Protein AF-A0A936MG14-F1 (afdb_monomer)

Nearest PDB structures (foldseek):
  3l0i-assembly1_B  TM=6.115E-01  e=8.990E+00  Homo sapiens

Sequence (85 aa):
MTTEQSALAALVDGVALPADDARNLWKRFSDYMGEHRGDLAGFAKNSGFIRIAPEYRNGKAVLVAYTKEPPPRASGQPKKKAKKR

pLDDT: mean 74.19, std 17.51, range [35.66, 89.69]

Foldseek 3Di:
DDDDLPQFWEAELNRTDDSVVSVVLVVLVVVCCVVPPPCQCVSCVVVQFNGWDFDQDPNHTYIYTYNDDRDPDPDDDDDPPPDDD

Mean predicted aligned error: 10.56 Å

Structure (mmCIF, N/CA/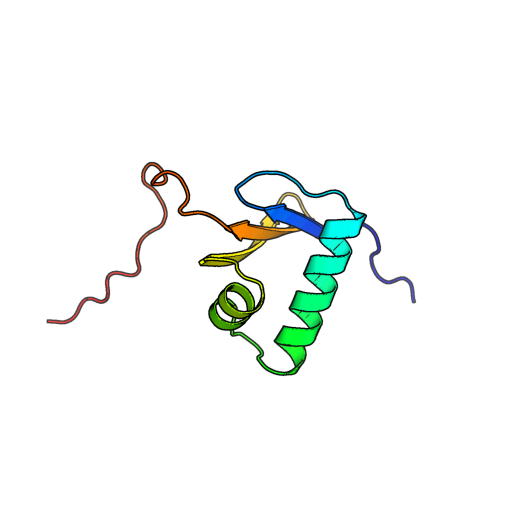C/O backbone):
data_AF-A0A936MG14-F1
#
_entry.id   AF-A0A936MG14-F1
#
loop_
_atom_site.group_PDB
_atom_site.id
_atom_site.type_symbol
_atom_site.label_atom_id
_atom_site.label_alt_id
_atom_site.label_comp_id
_atom_site.label_asym_id
_atom_site.label_entity_id
_atom_site.label_seq_id
_atom_site.pdbx_PDB_ins_code
_atom_site.Cartn_x
_atom_site.Cartn_y
_atom_site.Cartn_z
_atom_site.occupancy
_atom_site.B_iso_or_equiv
_atom_site.auth_seq_id
_atom_site.auth_comp_id
_atom_site.auth_asym_id
_atom_site.auth_atom_id
_atom_site.pdbx_PDB_model_num
ATOM 1 N N . MET A 1 1 ? -22.428 7.831 -9.752 1.00 35.66 1 MET A N 1
ATOM 2 C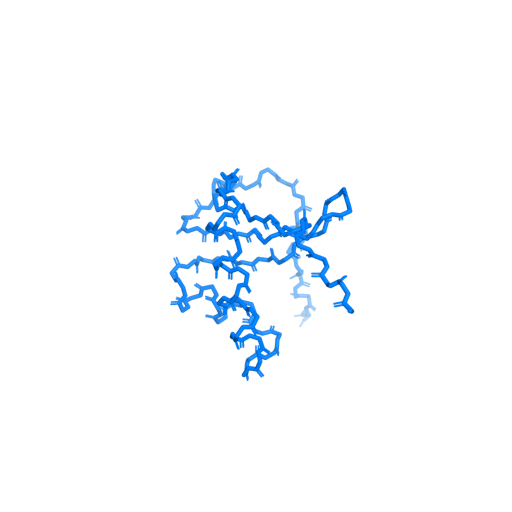 CA . MET A 1 1 ? -21.949 6.436 -9.645 1.00 35.66 1 MET A CA 1
ATOM 3 C C . MET A 1 1 ? -20.767 6.474 -8.688 1.00 35.66 1 MET A C 1
ATOM 5 O O . MET A 1 1 ? -19.730 7.016 -9.040 1.00 35.66 1 MET A O 1
ATOM 9 N N . THR A 1 2 ? -21.001 6.120 -7.428 1.00 39.19 2 THR A N 1
ATOM 10 C CA . THR A 1 2 ? -20.225 6.593 -6.268 1.00 39.19 2 THR A CA 1
ATOM 11 C C . THR A 1 2 ? -19.231 5.518 -5.830 1.00 39.19 2 THR A C 1
ATOM 13 O O . THR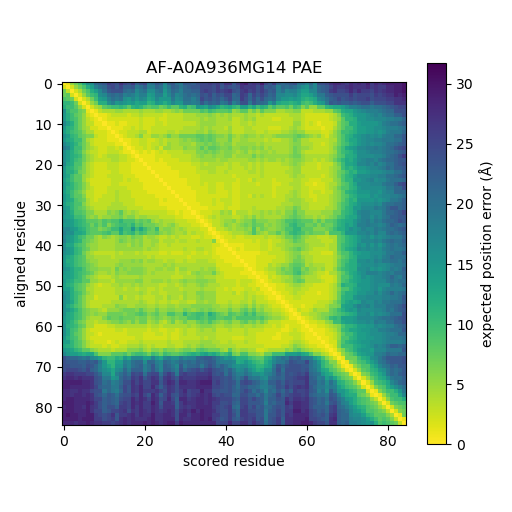 A 1 2 ? -19.565 4.667 -5.013 1.00 39.19 2 THR A O 1
ATOM 16 N N . THR A 1 3 ? -18.029 5.500 -6.402 1.00 45.84 3 THR A N 1
ATOM 17 C CA . THR A 1 3 ? -17.069 4.414 -6.145 1.00 45.84 3 THR A CA 1
ATOM 18 C C . THR A 1 3 ? -16.153 4.741 -4.954 1.00 45.84 3 THR A C 1
ATOM 20 O O . THR A 1 3 ? -15.173 5.467 -5.078 1.00 45.84 3 THR A O 1
ATOM 23 N N . GLU A 1 4 ? -16.533 4.232 -3.780 1.00 52.50 4 GLU A N 1
ATOM 24 C CA . GLU A 1 4 ? -15.655 3.627 -2.756 1.00 52.50 4 GLU A CA 1
ATOM 25 C C . GLU A 1 4 ? -14.350 4.348 -2.340 1.00 52.50 4 GLU A C 1
ATOM 27 O O . GLU A 1 4 ? -13.258 3.784 -2.384 1.00 52.50 4 GLU A O 1
ATOM 32 N N . GLN A 1 5 ? -14.429 5.583 -1.837 1.00 49.28 5 GLN A N 1
ATOM 33 C CA . GLN A 1 5 ? -13.232 6.351 -1.452 1.00 49.28 5 GLN A CA 1
ATOM 34 C C . GLN A 1 5 ? -12.497 5.934 -0.148 1.00 49.28 5 GLN A C 1
ATOM 36 O O . GLN A 1 5 ? -11.460 6.536 0.145 1.00 49.28 5 GLN A O 1
ATOM 41 N N . SER A 1 6 ? -12.930 4.942 0.647 1.00 52.94 6 SER A N 1
ATOM 42 C CA . SER A 1 6 ? -12.434 4.830 2.048 1.00 52.94 6 SER A CA 1
ATOM 43 C C . SER A 1 6 ? -11.990 3.454 2.569 1.00 52.94 6 SER A C 1
ATOM 45 O O . SER A 1 6 ? -11.748 3.325 3.770 1.00 52.94 6 SER A O 1
ATOM 47 N N . ALA A 1 7 ? -11.814 2.438 1.720 1.00 67.62 7 ALA A N 1
ATOM 48 C CA . ALA A 1 7 ? -11.438 1.092 2.184 1.00 67.62 7 ALA A CA 1
ATOM 49 C C . ALA A 1 7 ? -9.998 0.658 1.849 1.00 67.62 7 ALA A C 1
ATOM 51 O O . ALA A 1 7 ? -9.629 -0.472 2.165 1.00 67.62 7 ALA A O 1
ATOM 52 N N . LEU A 1 8 ? -9.188 1.522 1.228 1.00 80.75 8 LEU A N 1
ATOM 53 C CA . LEU A 1 8 ? -7.818 1.202 0.816 1.00 80.75 8 LEU A CA 1
ATOM 54 C C . LEU A 1 8 ? -6.815 1.620 1.894 1.00 80.75 8 LEU A C 1
ATOM 56 O O . LEU A 1 8 ? -6.630 2.807 2.154 1.00 80.75 8 LEU A O 1
ATOM 60 N N . ALA A 1 9 ? -6.153 0.644 2.505 1.00 86.31 9 ALA A N 1
ATOM 61 C CA . ALA A 1 9 ? -5.033 0.856 3.414 1.00 86.31 9 ALA A CA 1
ATOM 62 C C . ALA A 1 9 ? -3.757 0.231 2.837 1.00 86.31 9 ALA A C 1
ATOM 64 O O . ALA A 1 9 ? -3.816 -0.639 1.967 1.00 86.31 9 ALA A O 1
ATOM 65 N N . ALA A 1 10 ? -2.597 0.660 3.322 1.00 89.06 10 ALA A N 1
ATOM 66 C CA . ALA A 1 10 ? -1.321 0.049 2.982 1.00 89.06 10 ALA A CA 1
ATOM 67 C C . ALA A 1 10 ? -0.451 -0.086 4.233 1.00 89.06 10 ALA A C 1
ATOM 69 O O . ALA A 1 10 ? -0.468 0.770 5.116 1.00 89.06 10 ALA A O 1
ATOM 70 N N . LEU A 1 11 ? 0.292 -1.181 4.300 1.00 88.62 11 LEU A N 1
ATOM 71 C CA . LEU A 1 11 ? 1.244 -1.502 5.350 1.00 88.62 11 LEU A CA 1
ATOM 72 C C . LEU A 1 11 ? 2.598 -1.719 4.690 1.00 88.62 11 LEU A C 1
ATOM 74 O O . LEU A 1 11 ? 2.711 -2.591 3.837 1.00 88.62 11 LEU A O 1
ATOM 78 N N . VAL A 1 12 ? 3.618 -0.975 5.097 1.00 87.50 12 VAL A N 1
ATOM 79 C CA . VAL A 1 12 ? 4.997 -1.171 4.638 1.00 87.50 12 VAL A CA 1
ATOM 80 C C . VAL A 1 12 ? 5.837 -1.597 5.830 1.00 87.50 12 VAL A C 1
ATOM 82 O O . VAL A 1 12 ? 5.887 -0.895 6.832 1.00 87.50 12 VAL A O 1
ATOM 85 N N . ASP A 1 13 ? 6.418 -2.794 5.768 1.00 83.44 13 ASP A N 1
ATOM 86 C CA . ASP A 1 13 ? 7.205 -3.394 6.856 1.00 83.44 13 ASP A CA 1
ATOM 87 C C . ASP A 1 13 ? 6.441 -3.482 8.193 1.00 83.44 13 ASP A C 1
ATOM 89 O O . ASP A 1 13 ? 7.020 -3.490 9.275 1.00 83.44 13 ASP A O 1
ATOM 93 N N . GLY A 1 14 ? 5.108 -3.574 8.117 1.00 81.38 14 GLY A N 1
ATOM 94 C CA . GLY A 1 14 ? 4.216 -3.584 9.281 1.00 81.38 14 GLY A CA 1
ATOM 95 C C . GLY A 1 14 ? 3.811 -2.198 9.794 1.00 81.38 14 GLY A C 1
ATOM 96 O O . GLY A 1 14 ? 2.998 -2.120 10.711 1.00 81.38 14 GLY A O 1
ATOM 97 N N . VAL A 1 15 ? 4.306 -1.119 9.186 1.00 83.62 15 VAL A N 1
ATOM 98 C CA . VAL A 1 15 ? 3.920 0.263 9.492 1.00 83.62 15 VAL A CA 1
ATOM 99 C C . VAL A 1 15 ? 2.760 0.676 8.593 1.00 83.62 15 VAL A C 1
ATOM 101 O O . VAL A 1 15 ? 2.847 0.573 7.370 1.00 83.62 15 VAL A O 1
ATOM 104 N N . ALA A 1 16 ? 1.656 1.129 9.190 1.00 85.00 16 ALA A N 1
ATOM 105 C CA . ALA A 1 16 ? 0.522 1.644 8.429 1.00 85.00 16 ALA A CA 1
ATOM 106 C C . ALA A 1 16 ? 0.910 2.978 7.786 1.00 85.00 16 ALA A C 1
ATOM 108 O O . ALA A 1 16 ? 1.302 3.913 8.483 1.00 85.00 16 ALA A O 1
ATOM 109 N N . LEU A 1 17 ? 0.808 3.051 6.461 1.00 84.00 17 LEU A N 1
ATOM 110 C CA . LEU A 1 17 ? 1.048 4.289 5.732 1.00 84.00 17 LEU A CA 1
ATOM 111 C C . LEU A 1 17 ? -0.128 5.265 5.903 1.00 84.00 17 LEU A C 1
ATOM 113 O O . LEU A 1 17 ? -1.272 4.827 6.085 1.00 84.00 17 LEU A O 1
ATOM 117 N N . PRO A 1 18 ? 0.127 6.581 5.778 1.00 84.56 18 PRO A N 1
ATOM 118 C CA . PRO A 1 18 ? -0.921 7.580 5.618 1.00 84.56 18 PRO A CA 1
ATOM 119 C C . PRO A 1 18 ? -1.868 7.214 4.473 1.00 84.56 18 PRO A C 1
ATOM 121 O O . PRO A 1 18 ? -1.467 6.601 3.483 1.00 84.56 18 PRO A O 1
ATOM 124 N N . ALA A 1 19 ? -3.133 7.623 4.578 1.00 82.00 19 ALA A N 1
ATOM 125 C CA . ALA A 1 19 ? -4.139 7.318 3.560 1.00 82.00 19 ALA A CA 1
ATOM 126 C C . ALA A 1 19 ? -3.752 7.830 2.157 1.00 82.00 19 ALA A C 1
ATOM 128 O O . ALA A 1 19 ? -4.115 7.203 1.161 1.00 82.00 19 ALA A O 1
ATOM 129 N N . ASP A 1 20 ? -3.010 8.938 2.078 1.00 83.62 20 ASP A N 1
ATOM 130 C CA . ASP A 1 20 ? -2.534 9.509 0.816 1.00 83.62 20 ASP A CA 1
ATOM 131 C C . ASP A 1 20 ? -1.478 8.613 0.145 1.00 83.62 20 ASP A C 1
ATOM 133 O O . ASP A 1 20 ? -1.674 8.150 -0.982 1.00 83.62 20 ASP A O 1
ATOM 137 N N . ASP A 1 21 ? -0.434 8.232 0.888 1.00 86.31 21 ASP A N 1
ATOM 138 C CA . ASP A 1 21 ? 0.583 7.277 0.434 1.00 86.31 21 ASP A CA 1
ATOM 139 C C . ASP A 1 21 ? -0.014 5.911 0.096 1.00 86.31 21 ASP A C 1
ATOM 141 O O . ASP A 1 21 ? 0.337 5.306 -0.919 1.00 86.31 21 ASP A O 1
ATOM 145 N N . ALA A 1 22 ? -0.959 5.428 0.909 1.00 86.81 22 ALA A N 1
ATOM 146 C CA . ALA A 1 22 ? -1.656 4.177 0.652 1.00 86.81 22 ALA A CA 1
ATOM 147 C C . ALA A 1 22 ? -2.388 4.221 -0.694 1.00 86.81 22 ALA A C 1
ATOM 149 O O . ALA A 1 22 ? -2.236 3.309 -1.507 1.00 86.81 22 ALA A O 1
ATOM 150 N N . ARG A 1 23 ? -3.141 5.292 -0.970 1.00 86.38 23 ARG A N 1
ATOM 151 C CA . ARG A 1 23 ? -3.819 5.484 -2.261 1.00 86.38 23 ARG A CA 1
ATOM 152 C C . ARG A 1 23 ? -2.829 5.558 -3.418 1.00 86.38 23 ARG A C 1
ATOM 154 O O . ARG A 1 23 ? -3.087 4.959 -4.459 1.00 86.38 23 ARG A O 1
ATOM 161 N N . ASN A 1 24 ? -1.704 6.249 -3.246 1.00 88.69 24 ASN A N 1
ATOM 162 C CA . ASN A 1 24 ? -0.676 6.352 -4.280 1.00 88.69 24 ASN A CA 1
ATOM 163 C C . ASN A 1 24 ? -0.058 4.978 -4.594 1.00 88.69 24 ASN A C 1
ATOM 165 O O . ASN A 1 24 ? 0.074 4.598 -5.759 1.00 88.69 24 ASN A O 1
ATOM 169 N N . LEU A 1 25 ? 0.229 4.182 -3.560 1.00 87.06 25 LEU A N 1
ATOM 170 C CA . LEU A 1 25 ? 0.724 2.816 -3.709 1.00 87.06 25 LEU A CA 1
ATOM 171 C C . LEU A 1 25 ? -0.297 1.919 -4.421 1.00 87.06 25 LEU A C 1
ATOM 173 O O . LEU A 1 25 ? 0.058 1.211 -5.361 1.00 87.06 25 LEU A O 1
ATOM 177 N N . TRP A 1 26 ? -1.571 1.998 -4.030 1.00 88.06 26 TRP A N 1
ATOM 178 C CA . TRP A 1 26 ? -2.663 1.290 -4.699 1.00 88.06 26 TRP A CA 1
ATOM 179 C C . TRP A 1 26 ? -2.828 1.706 -6.159 1.00 88.06 26 TRP A C 1
ATOM 181 O O . TRP A 1 26 ? -3.079 0.855 -7.007 1.00 88.06 26 TRP A O 1
ATOM 191 N N . LYS A 1 27 ? -2.656 2.991 -6.479 1.00 89.00 27 LYS A N 1
ATOM 192 C CA . LYS A 1 27 ? -2.722 3.482 -7.858 1.00 89.00 27 LYS A CA 1
ATOM 193 C C . LYS A 1 27 ? -1.619 2.863 -8.714 1.00 89.00 27 LYS A C 1
ATOM 195 O O . LYS A 1 27 ? -1.923 2.309 -9.763 1.00 89.00 27 LYS A O 1
ATOM 200 N N . ARG A 1 28 ? -0.369 2.891 -8.237 1.00 88.38 28 ARG A N 1
ATOM 201 C CA . ARG A 1 28 ? 0.776 2.255 -8.916 1.00 88.38 28 ARG A CA 1
ATOM 202 C C . ARG A 1 28 ? 0.589 0.747 -9.058 1.00 88.38 28 ARG A C 1
ATOM 204 O O . ARG A 1 28 ? 0.923 0.179 -10.089 1.00 88.38 28 ARG A O 1
ATOM 211 N N . PHE A 1 29 ? 0.043 0.105 -8.029 1.00 86.62 29 PHE A N 1
ATOM 212 C CA . PHE A 1 29 ? -0.246 -1.322 -8.047 1.00 86.62 29 PHE A CA 1
ATOM 213 C C . PHE A 1 29 ? -1.306 -1.679 -9.094 1.00 86.62 29 PHE A C 1
ATOM 215 O O . PHE A 1 29 ? -1.113 -2.614 -9.863 1.00 86.62 29 PHE A O 1
ATOM 222 N N . SER A 1 30 ? -2.409 -0.930 -9.151 1.00 86.31 30 SER A N 1
ATOM 223 C CA . SER A 1 30 ? -3.468 -1.134 -10.144 1.00 86.31 30 SER A CA 1
ATOM 224 C C . SER A 1 30 ? -2.991 -0.866 -11.570 1.00 86.31 30 SER A C 1
ATOM 226 O O . SER A 1 30 ? -3.352 -1.617 -12.469 1.00 86.31 30 SER A O 1
ATOM 228 N N . ASP A 1 31 ? -2.167 0.165 -11.764 1.00 89.44 31 ASP A N 1
ATOM 229 C CA . ASP A 1 31 ? -1.538 0.489 -13.048 1.00 89.44 31 ASP A CA 1
ATOM 230 C C . ASP A 1 31 ? -0.660 -0.673 -13.535 1.00 89.44 31 ASP A C 1
ATOM 232 O O . ASP A 1 31 ? -0.894 -1.236 -14.603 1.00 89.44 31 ASP A O 1
ATOM 236 N N . TYR A 1 32 ? 0.228 -1.161 -12.663 1.00 88.19 32 TYR A N 1
ATOM 237 C CA . TYR A 1 32 ? 1.049 -2.334 -12.945 1.00 88.19 32 TYR A CA 1
ATOM 238 C C . TYR A 1 32 ? 0.213 -3.592 -13.215 1.00 88.19 32 TYR A C 1
ATOM 240 O O . TYR A 1 32 ? 0.541 -4.380 -14.095 1.00 88.19 32 TYR A O 1
ATOM 248 N N . MET A 1 33 ? -0.893 -3.791 -12.492 1.00 85.75 33 MET A N 1
ATOM 249 C CA . MET A 1 33 ? -1.812 -4.913 -12.719 1.00 85.75 33 MET A CA 1
ATOM 250 C C . MET A 1 33 ? -2.567 -4.829 -14.046 1.00 85.75 33 MET A C 1
ATOM 252 O O . MET A 1 33 ? -3.053 -5.860 -14.514 1.00 85.75 33 MET A O 1
ATOM 256 N N . GLY A 1 34 ? -2.678 -3.639 -14.640 1.00 85.50 34 GLY A N 1
ATOM 257 C CA . GLY A 1 34 ? -3.233 -3.461 -15.977 1.00 85.50 34 GLY A CA 1
ATOM 258 C C . GLY A 1 34 ? -2.391 -4.174 -17.033 1.00 85.50 34 GLY A C 1
ATOM 259 O O . GLY A 1 34 ? -2.938 -4.906 -17.856 1.00 85.50 34 GLY A O 1
ATOM 260 N N . GLU A 1 35 ? -1.068 -4.026 -16.960 1.00 84.12 35 GLU A N 1
ATOM 261 C CA . GLU A 1 35 ? -0.124 -4.613 -17.923 1.00 84.12 35 GLU A CA 1
ATOM 262 C C . GLU A 1 35 ? 0.401 -5.995 -17.495 1.00 84.12 35 GLU A C 1
ATOM 264 O O . GLU A 1 35 ? 0.600 -6.883 -18.322 1.00 84.12 35 GLU A O 1
ATOM 269 N N . HIS A 1 36 ? 0.575 -6.214 -16.192 1.00 85.94 36 HIS A N 1
ATOM 270 C CA . HIS A 1 36 ? 1.202 -7.401 -15.603 1.00 85.94 36 HIS A CA 1
ATOM 271 C C . HIS A 1 36 ? 0.259 -8.107 -14.627 1.00 85.94 36 HIS A C 1
ATOM 273 O O . HIS A 1 36 ? 0.599 -8.403 -13.476 1.00 85.94 36 HIS A O 1
ATOM 279 N N . ARG A 1 37 ? -0.973 -8.359 -15.073 1.00 80.12 37 ARG A N 1
ATOM 280 C CA . ARG A 1 37 ? -2.024 -8.930 -14.229 1.00 80.12 37 ARG A CA 1
ATOM 281 C C . ARG A 1 37 ? -1.561 -10.220 -13.543 1.00 80.12 37 ARG A C 1
ATOM 283 O O . ARG A 1 37 ? -1.308 -11.233 -14.188 1.00 80.12 37 ARG A O 1
ATOM 290 N N . GLY A 1 38 ? -1.524 -10.190 -12.212 1.00 81.12 38 GLY A N 1
ATOM 291 C CA . GLY A 1 38 ? -1.124 -11.323 -11.375 1.00 81.12 38 GLY A CA 1
ATOM 292 C C . GLY A 1 38 ? 0.358 -11.353 -10.986 1.00 81.12 38 GLY A C 1
ATOM 293 O O . GLY A 1 38 ? 0.729 -12.203 -10.174 1.00 81.12 38 GLY A O 1
ATOM 294 N N . ASP A 1 39 ? 1.190 -10.426 -11.472 1.00 86.81 39 ASP A N 1
ATOM 295 C CA . ASP A 1 39 ? 2.613 -10.376 -11.124 1.00 86.81 39 ASP A CA 1
ATOM 296 C C . ASP A 1 39 ? 2.898 -9.486 -9.901 1.00 86.81 39 ASP A C 1
ATOM 298 O O . ASP A 1 39 ? 3.392 -8.364 -9.962 1.00 86.81 39 ASP A O 1
ATOM 302 N N . LEU A 1 40 ? 2.594 -10.015 -8.720 1.00 84.19 40 LEU A N 1
ATOM 303 C CA . LEU A 1 40 ? 2.895 -9.337 -7.454 1.00 84.19 40 LEU A CA 1
ATOM 304 C C . LEU A 1 40 ? 4.407 -9.220 -7.205 1.00 84.19 40 LEU A C 1
ATOM 306 O O . LEU A 1 40 ? 4.877 -8.257 -6.602 1.00 84.19 40 LEU A O 1
ATOM 310 N N . ALA A 1 41 ? 5.172 -10.222 -7.639 1.00 84.00 41 ALA A N 1
ATOM 311 C CA . ALA A 1 41 ? 6.607 -10.280 -7.400 1.00 84.00 41 ALA A CA 1
ATOM 312 C C . ALA A 1 41 ? 7.361 -9.277 -8.283 1.00 84.00 41 ALA A C 1
ATOM 314 O O . ALA A 1 41 ? 8.304 -8.641 -7.808 1.00 84.00 41 ALA A O 1
ATOM 315 N N . GLY A 1 42 ? 6.925 -9.108 -9.533 1.00 85.69 42 GLY A N 1
ATOM 316 C CA . GLY A 1 42 ? 7.430 -8.087 -10.443 1.00 85.69 42 GLY A CA 1
ATOM 317 C C . GLY A 1 42 ? 7.168 -6.677 -9.924 1.00 85.69 42 GLY A C 1
ATOM 318 O O . GLY A 1 42 ? 8.115 -5.896 -9.821 1.00 85.69 42 GLY A O 1
ATOM 319 N N . PHE A 1 43 ? 5.941 -6.379 -9.469 1.00 88.69 43 PHE A N 1
ATOM 320 C CA . PHE A 1 43 ? 5.637 -5.077 -8.858 1.00 88.69 43 PHE A CA 1
ATOM 321 C C . PHE A 1 43 ? 6.511 -4.796 -7.636 1.00 88.69 43 PHE A C 1
ATOM 323 O O . PHE A 1 43 ? 7.016 -3.682 -7.477 1.00 88.69 43 PHE A O 1
ATOM 330 N N . ALA A 1 44 ? 6.691 -5.808 -6.777 1.00 86.69 44 ALA A N 1
ATOM 331 C CA . ALA A 1 44 ? 7.532 -5.687 -5.598 1.00 86.69 44 ALA A CA 1
ATOM 332 C C . ALA A 1 44 ? 8.955 -5.284 -6.005 1.00 86.69 44 ALA A C 1
ATOM 334 O O . ALA A 1 44 ? 9.416 -4.222 -5.595 1.00 86.69 44 ALA A O 1
ATOM 335 N N . LYS A 1 45 ? 9.596 -6.049 -6.897 1.00 84.81 45 LYS A N 1
ATOM 336 C CA . LYS A 1 45 ? 10.952 -5.749 -7.381 1.00 84.81 45 LYS A CA 1
ATOM 337 C C . LYS A 1 45 ? 11.055 -4.374 -8.043 1.00 84.81 45 LYS A C 1
ATOM 339 O O . LYS A 1 45 ? 11.996 -3.645 -7.750 1.00 84.81 45 LYS A O 1
ATOM 344 N N . ASN A 1 46 ? 10.092 -4.012 -8.893 1.00 85.38 46 ASN A N 1
ATOM 345 C CA . ASN A 1 46 ? 10.082 -2.733 -9.607 1.00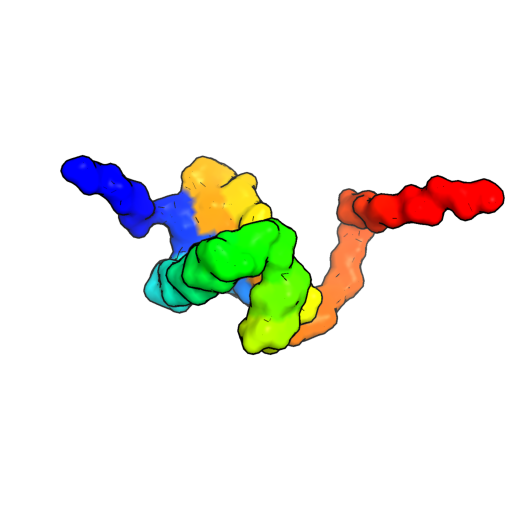 85.38 46 ASN A CA 1
ATOM 346 C C . ASN A 1 46 ? 9.967 -1.531 -8.656 1.00 85.38 46 ASN A C 1
ATOM 348 O O . ASN A 1 46 ? 10.588 -0.496 -8.870 1.00 85.38 46 ASN A O 1
ATOM 352 N N . SER A 1 47 ? 9.196 -1.680 -7.578 1.00 80.38 47 SER A N 1
ATOM 353 C CA . SER A 1 47 ? 9.005 -0.630 -6.574 1.00 80.38 47 SER A CA 1
ATOM 354 C C . SER A 1 47 ? 10.050 -0.651 -5.447 1.00 80.38 47 SER A C 1
ATOM 356 O O . SER A 1 47 ? 9.968 0.170 -4.537 1.00 80.38 47 SER A O 1
ATOM 358 N N . GLY A 1 48 ? 11.014 -1.580 -5.471 1.00 83.56 48 GLY A N 1
ATOM 359 C CA . GLY A 1 48 ? 12.026 -1.732 -4.417 1.00 83.56 48 GLY A CA 1
ATOM 360 C C . GLY A 1 48 ? 11.549 -2.484 -3.167 1.00 83.56 48 GLY A C 1
ATOM 361 O O . GLY A 1 48 ? 12.205 -2.442 -2.129 1.00 83.56 48 GLY A O 1
ATOM 362 N N . PHE A 1 49 ? 10.418 -3.183 -3.248 1.00 86.00 49 PHE A N 1
ATOM 363 C CA . PHE A 1 49 ? 9.949 -4.103 -2.215 1.00 86.00 49 PHE A CA 1
ATOM 364 C C . PHE A 1 49 ? 10.491 -5.515 -2.459 1.00 86.00 49 PHE A C 1
ATOM 366 O O . PHE A 1 49 ? 10.580 -5.998 -3.586 1.00 86.00 49 PHE A O 1
ATOM 373 N N . ILE A 1 50 ? 10.768 -6.245 -1.384 1.00 83.94 50 ILE A N 1
ATOM 374 C CA . ILE A 1 50 ? 11.111 -7.668 -1.468 1.00 83.94 50 ILE A CA 1
ATOM 375 C C . ILE A 1 50 ? 9.865 -8.550 -1.609 1.00 83.94 50 ILE A C 1
ATOM 377 O O . ILE A 1 50 ? 9.929 -9.662 -2.134 1.00 83.94 50 ILE A O 1
ATOM 381 N N . ARG A 1 51 ? 8.715 -8.069 -1.123 1.00 82.19 51 ARG A N 1
ATOM 382 C CA . ARG A 1 51 ? 7.438 -8.778 -1.184 1.00 82.19 51 ARG A CA 1
ATOM 383 C C . ARG A 1 51 ? 6.287 -7.798 -1.071 1.00 82.19 51 ARG A C 1
ATOM 385 O O . ARG A 1 51 ? 6.320 -6.907 -0.231 1.00 82.19 51 ARG A O 1
ATOM 392 N N . ILE A 1 52 ? 5.241 -8.030 -1.853 1.00 87.31 52 ILE A N 1
ATOM 393 C CA . ILE A 1 52 ? 3.970 -7.329 -1.717 1.00 87.31 52 ILE A CA 1
ATOM 394 C C . ILE A 1 52 ? 2.805 -8.307 -1.839 1.00 87.31 52 ILE A C 1
ATOM 396 O O . ILE A 1 52 ? 2.876 -9.284 -2.588 1.00 87.31 52 ILE A O 1
ATOM 400 N N . ALA A 1 53 ? 1.755 -8.080 -1.060 1.00 86.12 53 ALA A N 1
ATOM 401 C CA . ALA A 1 53 ? 0.546 -8.882 -1.088 1.00 86.12 53 ALA A CA 1
ATOM 402 C C . ALA A 1 53 ? -0.680 -8.026 -0.733 1.00 86.12 53 ALA A C 1
ATOM 404 O O . ALA A 1 53 ? -0.673 -7.363 0.305 1.00 86.12 53 ALA A O 1
ATOM 405 N N . PRO A 1 54 ? -1.747 -8.052 -1.546 1.00 86.62 54 PRO A N 1
ATOM 406 C CA . PRO A 1 54 ? -3.041 -7.528 -1.133 1.00 86.62 54 PRO A CA 1
ATOM 407 C C . PRO A 1 54 ? -3.676 -8.474 -0.105 1.00 86.62 54 PRO A C 1
ATOM 409 O O . PRO A 1 54 ? -3.863 -9.662 -0.362 1.00 86.62 54 PRO A O 1
ATOM 412 N N . GLU A 1 55 ? -4.012 -7.946 1.066 1.00 85.62 55 GLU A N 1
ATOM 413 C CA . GLU A 1 55 ? -4.799 -8.610 2.103 1.00 85.62 55 GLU A CA 1
ATOM 414 C C . GLU A 1 55 ? -6.168 -7.936 2.239 1.00 85.62 55 GLU A C 1
ATOM 416 O O . GLU A 1 55 ? -6.328 -6.754 1.952 1.00 85.62 55 GLU A O 1
ATOM 421 N N . TYR A 1 56 ? -7.168 -8.674 2.715 1.00 81.94 56 TYR A N 1
ATOM 422 C CA . TYR A 1 56 ? -8.468 -8.113 3.073 1.00 81.94 56 TYR A CA 1
ATOM 423 C C . TYR A 1 56 ? -8.669 -8.274 4.579 1.00 81.94 56 TYR A C 1
ATOM 425 O O . TYR A 1 56 ? -8.672 -9.394 5.090 1.00 81.94 56 TYR A O 1
ATOM 433 N N . ARG A 1 57 ? -8.787 -7.163 5.310 1.00 80.31 57 ARG A N 1
ATOM 434 C CA . ARG A 1 57 ? -8.923 -7.152 6.772 1.00 80.31 57 ARG A CA 1
ATOM 435 C C . ARG A 1 57 ? -10.077 -6.261 7.187 1.00 80.31 57 ARG A C 1
ATOM 437 O O . ARG A 1 57 ? -10.110 -5.089 6.835 1.00 80.31 57 ARG A O 1
ATOM 444 N N . ASN A 1 58 ? -10.990 -6.811 7.984 1.00 72.25 58 ASN A N 1
ATOM 445 C CA . ASN A 1 58 ? -12.085 -6.062 8.603 1.00 72.25 58 ASN A CA 1
ATOM 446 C C . ASN A 1 58 ? -12.904 -5.213 7.602 1.00 72.25 58 ASN A C 1
ATOM 448 O O . ASN A 1 58 ? -13.203 -4.050 7.862 1.00 72.25 58 ASN A O 1
ATOM 452 N N . GLY A 1 59 ? -13.194 -5.771 6.419 1.00 79.81 59 GLY A N 1
ATOM 453 C CA . GLY A 1 59 ? -13.931 -5.072 5.357 1.00 79.81 59 GLY A CA 1
ATOM 454 C C . GLY A 1 59 ? -13.109 -4.057 4.550 1.00 79.81 59 GLY A C 1
ATOM 455 O O . GLY A 1 59 ? -13.685 -3.260 3.819 1.00 79.81 59 GLY A O 1
ATOM 456 N N . LYS A 1 60 ? -11.778 -4.047 4.699 1.00 82.44 60 LYS A N 1
ATOM 457 C CA . LYS A 1 60 ? -10.870 -3.117 4.018 1.00 82.44 60 LYS A CA 1
ATOM 458 C C . LYS A 1 60 ? -9.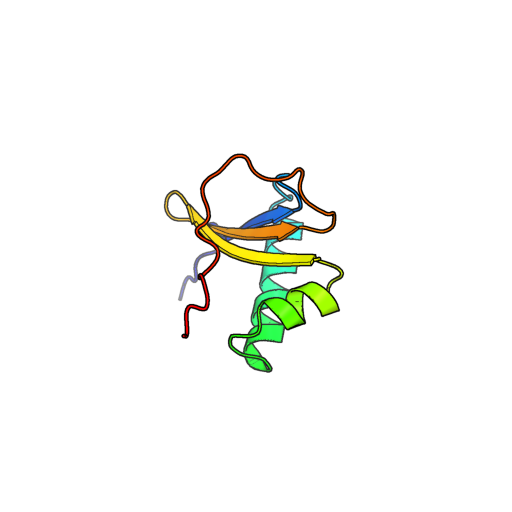795 -3.866 3.242 1.00 82.44 60 LYS A C 1
ATOM 460 O O . LYS A 1 60 ? -9.242 -4.852 3.733 1.00 82.44 60 LYS A O 1
ATOM 465 N N . ALA A 1 61 ? -9.471 -3.375 2.052 1.00 84.56 61 ALA A N 1
ATOM 466 C CA . ALA A 1 61 ? -8.361 -3.880 1.258 1.00 84.56 61 ALA A CA 1
ATOM 467 C C . ALA A 1 61 ? -7.061 -3.221 1.733 1.00 84.56 61 ALA A C 1
ATOM 469 O O . ALA A 1 61 ? -6.915 -1.999 1.720 1.00 84.56 61 ALA A O 1
ATOM 470 N N . VAL A 1 62 ? -6.114 -4.039 2.179 1.00 88.62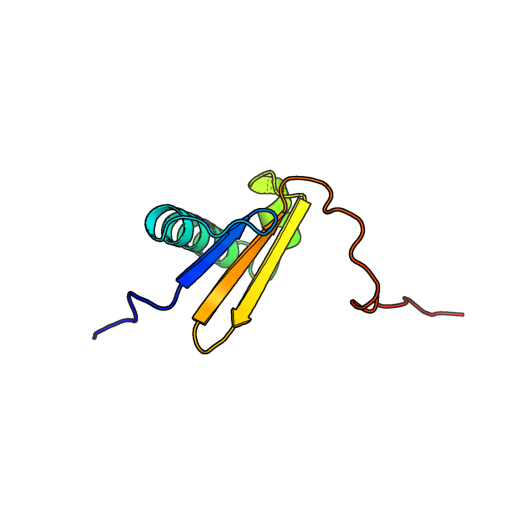 62 VAL A N 1
ATOM 471 C CA . VAL A 1 62 ? -4.849 -3.616 2.773 1.00 88.62 62 VAL A CA 1
ATOM 472 C C . VAL A 1 62 ? -3.690 -4.148 1.943 1.00 88.62 62 VAL A C 1
ATOM 474 O O . VAL A 1 62 ? -3.479 -5.354 1.875 1.00 88.62 62 VAL A O 1
ATOM 477 N N . LEU A 1 63 ? -2.911 -3.268 1.324 1.00 88.88 63 LEU A N 1
ATOM 478 C CA . LEU A 1 63 ? -1.726 -3.670 0.572 1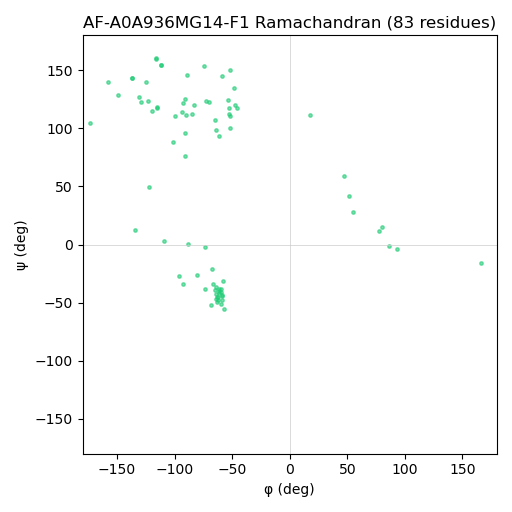.00 88.88 63 LEU A CA 1
ATOM 479 C C . LEU A 1 63 ? -0.535 -3.798 1.522 1.00 88.88 63 LEU A C 1
ATOM 481 O O . LEU A 1 63 ? -0.081 -2.801 2.073 1.00 88.88 63 LEU A O 1
ATOM 485 N N . VAL A 1 64 ? -0.038 -5.013 1.738 1.00 89.69 64 VAL A N 1
ATOM 486 C CA . VAL A 1 64 ? 1.091 -5.280 2.637 1.00 89.69 64 VAL A CA 1
ATOM 487 C C . VAL A 1 64 ? 2.364 -5.439 1.816 1.00 89.69 64 VAL A C 1
ATOM 489 O O . VAL A 1 64 ? 2.522 -6.430 1.105 1.00 89.69 64 VAL A O 1
ATOM 492 N N . ALA A 1 65 ? 3.277 -4.482 1.923 1.00 88.00 65 ALA A N 1
ATOM 493 C CA . ALA A 1 65 ? 4.591 -4.492 1.300 1.00 88.00 65 ALA A CA 1
ATOM 494 C C . ALA A 1 65 ? 5.707 -4.629 2.348 1.00 88.00 65 ALA A C 1
ATOM 496 O O . ALA A 1 65 ? 5.549 -4.256 3.509 1.00 88.00 65 ALA A O 1
ATOM 497 N N . TYR A 1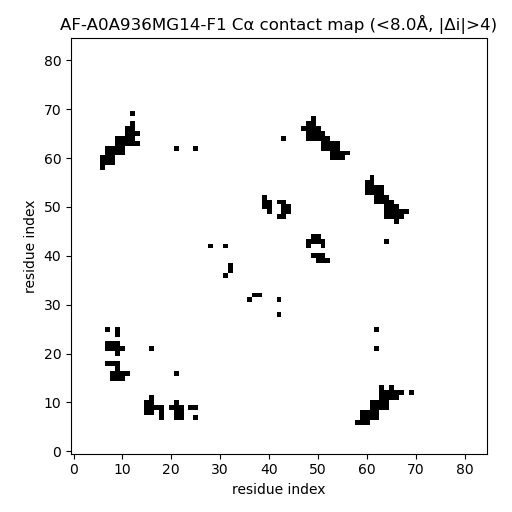 66 ? 6.845 -5.166 1.930 1.00 83.50 66 TYR A N 1
ATOM 498 C CA . TYR A 1 66 ? 8.052 -5.319 2.740 1.00 83.50 66 TYR A CA 1
ATOM 499 C C . TYR A 1 66 ? 9.234 -4.749 1.961 1.00 83.50 66 TYR A C 1
ATOM 501 O O . TYR A 1 66 ? 9.472 -5.195 0.838 1.00 83.50 66 TYR A O 1
ATOM 509 N N . THR A 1 67 ? 9.952 -3.771 2.518 1.00 80.62 67 THR A N 1
ATOM 510 C CA . THR A 1 67 ? 11.169 -3.187 1.916 1.00 80.62 67 THR A CA 1
ATOM 511 C C . THR A 1 67 ? 12.445 -3.816 2.464 1.00 80.62 67 THR A C 1
ATOM 513 O O . THR A 1 67 ? 13.451 -3.863 1.761 1.00 80.62 67 THR A O 1
ATOM 516 N N . LYS A 1 68 ? 12.417 -4.342 3.693 1.00 71.44 68 LYS A N 1
ATOM 517 C CA . LYS A 1 68 ? 13.548 -5.045 4.313 1.00 71.44 68 LYS A CA 1
ATOM 518 C C . LYS A 1 68 ? 13.182 -6.496 4.560 1.00 71.44 68 LYS A C 1
ATOM 520 O O . LYS A 1 68 ? 12.002 -6.839 4.606 1.00 71.44 68 LYS A O 1
ATOM 525 N N . GLU A 1 69 ? 14.195 -7.351 4.716 1.00 54.12 69 GLU A N 1
ATOM 526 C CA . GLU A 1 69 ? 13.976 -8.718 5.186 1.00 54.12 69 GLU A CA 1
ATOM 527 C C . GLU A 1 69 ? 13.177 -8.638 6.495 1.00 54.12 69 GLU A C 1
ATOM 529 O O . GLU A 1 69 ? 13.672 -8.061 7.469 1.00 54.12 69 GLU A O 1
ATOM 534 N N . PRO A 1 70 ? 11.908 -9.099 6.527 1.00 50.81 70 PRO A N 1
ATOM 535 C CA . PRO A 1 70 ? 11.145 -9.073 7.756 1.00 50.81 70 PRO A CA 1
ATOM 536 C C . PRO A 1 70 ? 11.921 -9.900 8.782 1.00 50.81 70 PRO A C 1
ATOM 538 O O . PRO A 1 70 ? 12.502 -10.923 8.398 1.00 50.81 70 PRO A O 1
ATOM 541 N N . PRO A 1 71 ? 11.909 -9.533 10.078 1.00 46.62 71 PRO A N 1
ATOM 542 C CA . PRO A 1 71 ? 12.356 -10.471 11.099 1.00 46.62 71 PRO A CA 1
ATOM 543 C C . PRO A 1 71 ? 11.651 -11.807 10.827 1.00 46.62 71 PRO A C 1
ATOM 545 O O . PRO A 1 71 ? 10.458 -11.789 10.483 1.00 46.62 71 PRO A O 1
ATOM 548 N N . PRO A 1 72 ? 12.368 -12.947 10.873 1.00 44.97 72 PRO A N 1
ATOM 549 C CA . PRO A 1 72 ? 11.806 -14.234 10.496 1.00 44.97 72 PRO A CA 1
ATOM 550 C C . PRO A 1 72 ? 10.505 -14.417 11.272 1.00 44.97 72 PRO A C 1
ATOM 552 O O . PRO A 1 72 ? 10.513 -14.505 12.499 1.00 44.97 72 PRO A O 1
ATOM 555 N N . ARG A 1 73 ? 9.367 -14.379 10.563 1.00 49.34 73 ARG A N 1
ATOM 556 C CA . ARG A 1 73 ? 8.056 -14.538 11.193 1.00 49.34 73 ARG A CA 1
ATOM 557 C C . ARG A 1 73 ? 8.098 -15.837 11.990 1.00 49.34 73 ARG A C 1
ATOM 559 O O . ARG A 1 73 ? 8.364 -16.892 11.410 1.00 49.34 73 ARG A O 1
ATOM 566 N N . ALA A 1 74 ? 7.800 -15.757 13.285 1.00 48.44 74 ALA A N 1
ATOM 567 C CA . ALA A 1 74 ? 7.403 -16.918 14.058 1.00 48.44 74 ALA A CA 1
ATOM 568 C C . ALA A 1 74 ? 6.325 -17.671 13.257 1.00 48.44 74 ALA A C 1
ATOM 570 O O . ALA A 1 74 ? 5.325 -17.087 12.840 1.00 48.44 74 ALA A O 1
ATOM 571 N N . SER A 1 75 ? 6.636 -18.928 12.945 1.00 49.34 75 SER A N 1
ATOM 572 C CA . SER A 1 75 ? 5.770 -20.036 12.538 1.00 49.34 75 SER A CA 1
ATOM 573 C C . SER A 1 75 ? 4.358 -19.680 12.052 1.00 49.34 75 SER A C 1
ATOM 575 O O . SER A 1 75 ? 3.491 -19.348 12.852 1.00 49.34 75 SER A O 1
ATOM 577 N N . GLY A 1 76 ? 4.064 -19.871 10.757 1.00 44.72 76 GLY A N 1
ATOM 578 C CA . GLY A 1 76 ? 2.655 -20.021 10.366 1.00 44.72 76 GLY A CA 1
ATOM 579 C C . GLY A 1 76 ? 2.275 -19.916 8.895 1.00 44.72 76 GLY A C 1
ATOM 580 O O . GLY A 1 76 ? 1.189 -20.359 8.545 1.00 44.72 76 GLY A O 1
ATOM 581 N N . GLN A 1 77 ? 3.113 -19.382 8.001 1.00 44.09 77 GLN A N 1
ATOM 582 C CA . GLN A 1 77 ? 2.774 -19.409 6.573 1.00 44.09 77 GLN A CA 1
ATOM 583 C C . GLN A 1 77 ? 3.337 -20.701 5.965 1.00 44.09 77 GLN A C 1
ATOM 585 O O . GLN A 1 77 ? 4.564 -20.840 5.904 1.00 44.09 77 GLN A O 1
ATOM 590 N N . PRO A 1 78 ? 2.500 -21.675 5.550 1.00 41.91 78 PRO A N 1
ATOM 591 C CA . PRO A 1 78 ? 3.004 -22.888 4.942 1.00 41.91 78 PRO A CA 1
ATOM 592 C C . PRO A 1 78 ? 3.663 -22.484 3.627 1.00 41.91 78 PRO A C 1
ATOM 594 O O . PRO A 1 78 ? 3.002 -22.137 2.647 1.00 41.91 78 PRO A O 1
ATOM 597 N N . LYS A 1 79 ? 4.999 -22.520 3.617 1.00 46.62 79 LYS A N 1
ATOM 598 C CA . LYS A 1 79 ? 5.778 -22.665 2.393 1.00 46.62 79 LYS A CA 1
ATOM 599 C C . LYS A 1 79 ? 5.096 -23.791 1.626 1.00 46.62 79 LYS A C 1
ATOM 601 O O . LYS A 1 79 ? 5.010 -24.901 2.155 1.00 46.62 79 LYS A O 1
ATOM 606 N N . LYS A 1 80 ? 4.567 -23.511 0.430 1.00 42.00 80 LYS A N 1
ATOM 607 C CA . LYS A 1 80 ? 4.167 -24.562 -0.506 1.00 42.00 80 LYS A CA 1
ATOM 608 C C . LYS A 1 80 ? 5.382 -25.475 -0.638 1.00 42.00 80 LYS A C 1
ATOM 610 O O . LYS A 1 80 ? 6.357 -25.123 -1.295 1.00 42.00 80 LYS A O 1
ATOM 615 N N . LYS A 1 81 ? 5.357 -26.605 0.073 1.00 43.09 81 LYS A N 1
ATOM 616 C CA . LYS A 1 81 ? 6.312 -27.688 -0.100 1.00 43.09 81 LYS A CA 1
ATOM 617 C C . LYS A 1 81 ? 6.054 -2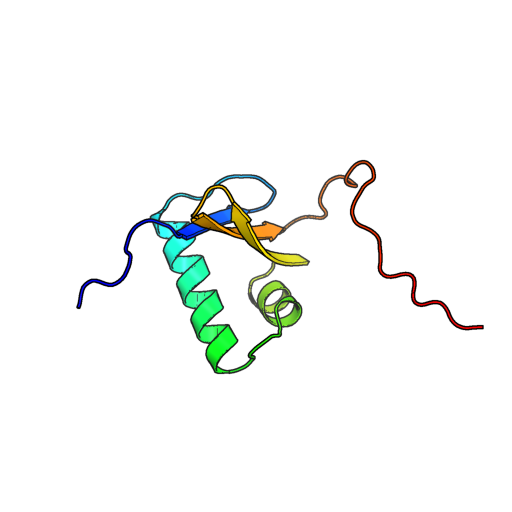8.185 -1.512 1.00 43.09 81 LYS A C 1
ATOM 619 O O . LYS A 1 81 ? 5.092 -28.915 -1.740 1.00 43.09 81 LYS A O 1
ATOM 624 N N . ALA A 1 82 ? 6.874 -27.742 -2.458 1.00 44.41 82 ALA A N 1
ATOM 625 C CA . ALA A 1 82 ? 7.038 -28.447 -3.711 1.00 44.41 82 ALA A CA 1
ATOM 626 C C . ALA A 1 82 ? 7.590 -29.831 -3.345 1.00 44.41 82 ALA A C 1
ATOM 628 O O . ALA A 1 82 ? 8.772 -30.014 -3.076 1.00 44.41 82 ALA A O 1
ATOM 629 N N . LYS A 1 83 ? 6.665 -30.775 -3.194 1.00 46.88 83 LYS A N 1
ATOM 630 C CA . LYS A 1 83 ? 6.911 -32.198 -3.031 1.00 46.88 83 LYS A CA 1
ATOM 631 C C . LYS A 1 83 ? 6.867 -32.824 -4.419 1.00 46.88 83 LYS A C 1
ATOM 633 O O . LYS A 1 83 ? 5.827 -32.746 -5.065 1.00 46.88 83 LYS A O 1
ATOM 638 N N . LYS A 1 84 ? 7.951 -33.479 -4.829 1.00 42.41 84 LYS A N 1
ATOM 639 C CA . LYS A 1 84 ? 7.979 -34.660 -5.719 1.00 42.41 84 LYS A CA 1
ATOM 640 C C . LYS A 1 84 ? 9.434 -35.148 -5.752 1.00 42.41 84 LYS A C 1
ATOM 642 O O . LYS A 1 84 ? 10.303 -34.345 -6.056 1.00 42.41 84 LYS A O 1
ATOM 647 N N . ARG A 1 85 ? 9.725 -36.248 -5.051 1.00 49.31 85 ARG A N 1
ATOM 648 C CA . ARG A 1 85 ? 9.591 -37.672 -5.442 1.00 49.31 85 ARG A CA 1
ATOM 649 C C . ARG A 1 85 ? 10.781 -38.108 -6.270 1.00 49.31 85 ARG A C 1
ATOM 651 O O . ARG A 1 85 ? 10.980 -37.482 -7.325 1.00 49.31 85 ARG A O 1
#

Radius of gyration: 14.62 Å; Cα contacts (8 Å, |Δi|>4): 107; chains: 1; bounding box: 36×47×32 Å

Solvent-accessible surface area (backbone atoms only — not comparable to full-atom values): 5249 Å² total; per-residue (Å²): 136,88,80,79,90,81,41,65,42,24,24,50,70,83,42,74,48,56,64,65,60,17,48,53,52,50,50,54,50,53,56,48,38,70,80,42,67,85,46,44,64,59,53,13,54,76,72,61,23,82,39,47,45,83,42,79,54,97,90,23,45,30,39,40,35,22,65,60,86,66,77,81,72,81,83,82,80,79,71,82,74,86,79,78,133

Secondary structure (DSSP, 8-state):
----TT-EEEEETTEEPPHHHHHHHHHHHHHHHHHSTT-HHHHHHHTT-SEEEEEEETTEEEEEEESS------S-S--------